Protein AF-A0A0B1S1M3-F1 (afdb_monomer_lite)

Structure (mmCIF, N/CA/C/O backbone):
data_AF-A0A0B1S1M3-F1
#
_entry.id   AF-A0A0B1S1M3-F1
#
loop_
_atom_site.group_PDB
_atom_site.id
_atom_site.type_symbol
_atom_site.label_atom_id
_atom_site.label_alt_id
_atom_site.label_comp_id
_atom_site.label_asym_id
_atom_site.label_entity_id
_atom_site.label_seq_id
_atom_site.pdbx_PDB_ins_code
_atom_site.Cartn_x
_atom_site.Cartn_y
_atom_site.Cartn_z
_atom_site.occupancy
_atom_site.B_iso_or_equiv
_atom_site.auth_seq_id
_atom_site.auth_comp_id
_atom_site.auth_asym_id
_atom_site.auth_atom_id
_atom_site.pdbx_PDB_model_num
ATOM 1 N N . MET A 1 1 ? 17.834 -3.148 -17.184 1.00 63.16 1 MET A N 1
ATOM 2 C CA . MET A 1 1 ? 16.700 -3.038 -16.253 1.00 63.16 1 MET A CA 1
ATOM 3 C C . MET A 1 1 ? 15.840 -4.257 -16.463 1.00 63.16 1 MET A C 1
ATOM 5 O O . MET A 1 1 ? 15.261 -4.399 -17.533 1.00 63.16 1 MET A O 1
ATOM 9 N N . THR A 1 2 ? 15.845 -5.159 -15.494 1.00 76.38 2 THR A N 1
ATOM 10 C CA . THR A 1 2 ? 15.037 -6.375 -15.526 1.00 76.38 2 THR A CA 1
ATOM 11 C C . THR A 1 2 ? 13.867 -6.135 -14.584 1.00 76.38 2 THR A C 1
ATOM 13 O O . THR A 1 2 ? 14.067 -5.955 -13.382 1.00 76.38 2 THR A O 1
ATOM 16 N N . ILE A 1 3 ? 12.666 -6.033 -15.149 1.00 78.19 3 ILE A N 1
ATOM 17 C CA . ILE A 1 3 ? 11.425 -5.947 -14.379 1.00 78.19 3 ILE A CA 1
ATOM 18 C C . ILE A 1 3 ? 10.822 -7.342 -14.380 1.00 78.19 3 ILE A C 1
ATOM 20 O O . ILE A 1 3 ? 10.672 -7.948 -15.444 1.00 78.19 3 ILE A O 1
ATOM 24 N N . ASP A 1 4 ? 10.499 -7.841 -13.196 1.00 83.12 4 ASP A N 1
ATOM 25 C CA . ASP A 1 4 ? 9.748 -9.080 -13.072 1.00 83.12 4 ASP A CA 1
ATOM 26 C C . ASP A 1 4 ? 8.330 -8.934 -13.670 1.00 83.12 4 ASP A C 1
ATOM 28 O O . ASP A 1 4 ? 7.755 -7.841 -13.670 1.00 83.12 4 ASP A O 1
ATOM 32 N N . LYS A 1 5 ? 7.750 -10.013 -14.206 1.00 81.44 5 LYS A N 1
ATOM 33 C CA . LYS A 1 5 ? 6.395 -9.962 -14.784 1.00 81.44 5 LYS A CA 1
ATOM 34 C C . LYS A 1 5 ? 5.336 -9.603 -13.742 1.00 81.44 5 LYS A C 1
ATOM 36 O O . LYS A 1 5 ? 4.410 -8.859 -14.073 1.00 81.44 5 LYS A O 1
ATOM 41 N N . ASP A 1 6 ? 5.480 -10.081 -12.509 1.00 81.50 6 ASP A N 1
ATOM 42 C CA . ASP A 1 6 ? 4.579 -9.724 -11.416 1.00 81.50 6 ASP A CA 1
ATOM 43 C C . ASP A 1 6 ? 4.731 -8.244 -11.069 1.00 81.50 6 ASP A C 1
ATOM 45 O O . ASP A 1 6 ? 3.739 -7.530 -10.971 1.00 81.50 6 ASP A O 1
ATOM 49 N N . ALA A 1 7 ? 5.966 -7.738 -11.018 1.00 80.69 7 ALA A N 1
ATOM 50 C CA . ALA A 1 7 ? 6.234 -6.323 -10.766 1.00 80.69 7 ALA A CA 1
ATOM 51 C C . ALA A 1 7 ? 5.625 -5.413 -11.851 1.00 80.69 7 ALA A C 1
ATOM 53 O O . ALA A 1 7 ? 5.040 -4.374 -11.542 1.00 80.69 7 ALA A O 1
ATOM 54 N N . LEU A 1 8 ? 5.703 -5.814 -13.124 1.00 82.81 8 LEU A N 1
ATOM 55 C CA . LEU A 1 8 ? 5.066 -5.083 -14.221 1.00 82.81 8 LEU A CA 1
ATOM 56 C C . LEU A 1 8 ? 3.532 -5.100 -14.106 1.00 82.81 8 LEU A C 1
ATOM 58 O O . LEU A 1 8 ? 2.888 -4.080 -14.337 1.00 82.81 8 LEU A O 1
ATOM 62 N N . THR A 1 9 ? 2.949 -6.235 -13.720 1.00 84.00 9 THR A N 1
ATOM 63 C CA . THR A 1 9 ? 1.496 -6.378 -13.538 1.00 84.00 9 THR A CA 1
ATOM 64 C C . THR A 1 9 ? 0.996 -5.534 -12.363 1.00 84.00 9 THR A C 1
ATOM 66 O O . THR A 1 9 ? 0.002 -4.816 -12.498 1.00 84.00 9 THR A O 1
ATOM 69 N N . THR A 1 10 ? 1.724 -5.533 -11.241 1.00 82.00 10 THR A N 1
ATOM 70 C CA . THR A 1 10 ? 1.459 -4.655 -10.093 1.00 82.00 10 THR A CA 1
ATOM 71 C C . THR A 1 10 ? 1.511 -3.186 -10.506 1.00 82.00 10 THR A C 1
ATOM 73 O O . THR A 1 10 ? 0.613 -2.426 -10.155 1.00 82.00 10 THR A O 1
ATOM 76 N N . LEU A 1 11 ? 2.510 -2.786 -11.304 1.00 82.19 11 LEU A N 1
ATOM 77 C CA . LEU A 1 11 ? 2.623 -1.415 -11.805 1.00 82.19 11 LEU A CA 1
ATOM 78 C C . LEU A 1 11 ? 1.407 -1.005 -12.645 1.00 82.19 11 LEU A C 1
ATOM 80 O O . LEU A 1 11 ? 0.871 0.080 -12.445 1.00 82.19 11 LEU A O 1
ATOM 84 N N . ILE A 1 12 ? 0.978 -1.860 -13.577 1.00 83.25 12 ILE A N 1
ATOM 85 C CA . ILE A 1 12 ? -0.173 -1.582 -14.447 1.00 83.25 12 ILE A CA 1
ATOM 86 C C . ILE A 1 12 ? -1.445 -1.416 -13.611 1.00 83.25 12 ILE A C 1
ATOM 88 O O . ILE A 1 12 ? -2.191 -0.462 -13.824 1.00 83.25 12 ILE A O 1
ATOM 92 N N . THR A 1 13 ? -1.649 -2.306 -12.637 1.00 82.12 13 THR A N 1
ATOM 93 C CA . THR A 1 13 ? -2.812 -2.281 -11.736 1.00 82.12 13 THR A CA 1
ATOM 94 C C . THR A 1 13 ? -2.830 -0.994 -10.911 1.00 82.12 13 THR A C 1
ATOM 96 O O . THR A 1 13 ? -3.819 -0.274 -10.916 1.00 82.12 13 THR A O 1
ATOM 99 N N . LEU A 1 14 ? -1.692 -0.628 -10.315 1.00 78.56 14 LEU A N 1
ATOM 100 C CA . LEU A 1 14 ? -1.504 0.609 -9.544 1.00 78.56 14 LEU A CA 1
ATOM 101 C C . LEU A 1 14 ? -1.756 1.901 -10.325 1.00 78.56 14 LEU A C 1
ATOM 103 O O . LEU A 1 14 ? -2.010 2.950 -9.731 1.00 78.56 14 LEU A O 1
ATOM 107 N N . CYS A 1 15 ? -1.583 1.862 -11.643 1.00 83.25 15 CYS A N 1
ATOM 108 C CA . CYS A 1 15 ? -1.770 3.037 -12.478 1.00 83.25 15 CYS A CA 1
ATOM 109 C C . CYS A 1 15 ? -3.213 3.205 -12.946 1.00 83.25 15 CYS A C 1
ATOM 111 O O . CYS A 1 15 ? -3.522 4.282 -13.441 1.00 83.25 15 CYS A O 1
ATOM 113 N N . GLU A 1 16 ? -4.067 2.183 -12.818 1.00 80.81 16 GLU A N 1
ATOM 114 C CA . GLU A 1 16 ? -5.495 2.229 -13.181 1.00 80.81 16 GLU A CA 1
ATOM 115 C C . GLU A 1 16 ? -5.757 2.775 -14.603 1.00 80.81 16 GLU A C 1
ATOM 117 O O . GLU A 1 16 ? -6.760 3.428 -14.880 1.00 80.81 16 GLU A O 1
ATOM 122 N N . GLY A 1 17 ? -4.825 2.545 -15.535 1.00 79.94 17 GLY A N 1
ATOM 123 C CA . GLY A 1 17 ? -4.906 3.070 -16.904 1.00 79.94 17 GLY A CA 1
ATOM 124 C C . GLY A 1 17 ? -4.444 4.525 -17.084 1.00 79.94 17 GLY A C 1
ATOM 125 O O . GLY A 1 17 ? -4.419 5.013 -18.216 1.00 79.94 17 GLY A O 1
ATOM 126 N N . ASP A 1 18 ? -4.007 5.213 -16.025 1.00 84.38 18 ASP A N 1
ATOM 127 C CA . ASP A 1 18 ? -3.342 6.512 -16.126 1.00 84.38 18 ASP A CA 1
ATOM 128 C C . ASP A 1 18 ? -1.917 6.340 -16.683 1.00 84.38 18 ASP A C 1
ATOM 130 O O . ASP A 1 18 ? -0.963 5.907 -16.018 1.00 84.38 18 ASP A O 1
ATOM 134 N N . LEU A 1 19 ? -1.770 6.710 -17.955 1.00 85.94 19 LEU A N 1
ATOM 135 C CA . LEU A 1 19 ? -0.511 6.608 -18.683 1.00 85.94 19 LEU A CA 1
ATOM 136 C C . LEU A 1 19 ? 0.556 7.587 -18.161 1.00 85.94 19 LEU A C 1
ATOM 138 O O . LEU A 1 19 ? 1.748 7.285 -18.218 1.00 85.94 19 LEU A O 1
ATOM 142 N N . ARG A 1 20 ? 0.155 8.748 -17.626 1.00 87.56 20 ARG A N 1
ATOM 143 C CA . ARG A 1 20 ? 1.086 9.724 -17.041 1.00 87.56 20 ARG A CA 1
ATOM 144 C C . ARG A 1 20 ? 1.694 9.149 -15.766 1.00 87.56 20 ARG A C 1
ATOM 146 O O . ARG A 1 20 ? 2.915 9.151 -15.629 1.00 87.56 20 ARG A O 1
ATOM 153 N N . ARG A 1 21 ? 0.856 8.604 -14.882 1.00 83.19 21 ARG A N 1
ATOM 154 C CA . ARG A 1 21 ? 1.264 7.940 -13.638 1.00 83.19 21 ARG A CA 1
ATOM 155 C C . ARG A 1 21 ? 2.174 6.741 -13.920 1.00 83.19 21 ARG A C 1
ATOM 157 O O . ARG A 1 21 ? 3.231 6.624 -13.302 1.00 83.19 21 ARG A O 1
ATOM 164 N N . SER A 1 22 ? 1.829 5.944 -14.934 1.00 87.00 22 SER A N 1
ATOM 165 C CA . SER A 1 22 ? 2.637 4.810 -15.409 1.00 87.00 22 SER A CA 1
ATOM 166 C C . SER A 1 22 ? 4.051 5.222 -15.819 1.00 87.00 22 SER A C 1
ATOM 168 O O . SER A 1 22 ? 5.028 4.607 -15.390 1.00 87.00 22 SER A O 1
ATOM 170 N N . ILE A 1 23 ? 4.181 6.284 -16.622 1.00 86.88 23 ILE A N 1
ATOM 171 C CA . ILE A 1 23 ? 5.487 6.794 -17.063 1.00 86.88 23 ILE A CA 1
ATOM 172 C C . ILE A 1 23 ? 6.284 7.334 -15.876 1.00 86.88 23 ILE A C 1
ATOM 174 O O . IL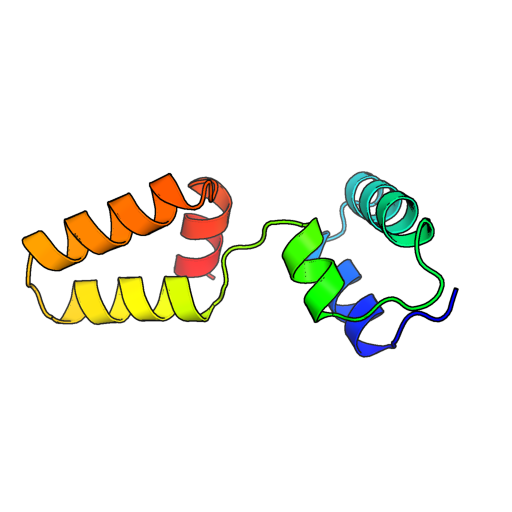E A 1 23 ? 7.470 7.029 -15.764 1.00 86.88 23 ILE A O 1
ATOM 178 N N . THR A 1 24 ? 5.649 8.101 -14.985 1.00 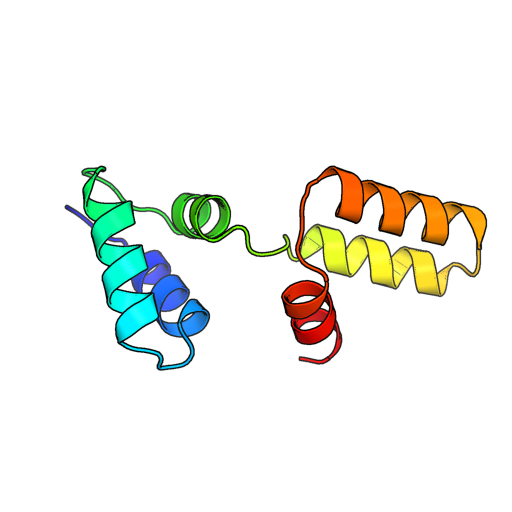85.50 24 THR A N 1
ATOM 179 C CA . THR A 1 24 ? 6.317 8.644 -13.796 1.00 85.50 24 THR A CA 1
ATOM 180 C C . THR A 1 24 ? 6.897 7.527 -12.937 1.00 85.50 24 THR A C 1
ATOM 182 O O . THR A 1 24 ? 8.086 7.563 -12.626 1.00 85.50 24 THR A O 1
ATOM 185 N N . TYR A 1 25 ? 6.110 6.499 -12.617 1.00 84.00 25 TYR A N 1
ATOM 186 C CA . TYR A 1 25 ? 6.610 5.373 -11.835 1.00 84.00 25 TYR A CA 1
ATOM 187 C C . TYR A 1 25 ? 7.703 4.600 -12.572 1.00 84.00 25 TYR A C 1
ATOM 189 O O . TYR A 1 25 ? 8.737 4.311 -11.977 1.00 84.00 25 TYR A O 1
ATOM 197 N N . LEU A 1 26 ? 7.554 4.335 -13.873 1.00 84.88 26 LEU A N 1
ATOM 198 C CA . LEU A 1 26 ? 8.590 3.653 -14.650 1.00 84.88 26 LEU A CA 1
ATOM 199 C C . LEU A 1 26 ? 9.921 4.425 -14.642 1.00 84.88 26 LEU A C 1
ATOM 201 O O . LEU A 1 26 ? 10.981 3.827 -14.460 1.00 84.88 26 LEU A O 1
ATOM 205 N N . GLN A 1 27 ? 9.871 5.752 -14.786 1.00 86.56 27 GLN A N 1
ATOM 206 C CA . GLN A 1 27 ? 11.047 6.622 -14.709 1.00 86.56 27 GLN A CA 1
ATOM 207 C C . GLN A 1 27 ? 11.668 6.628 -13.307 1.00 86.56 27 GLN A C 1
ATOM 209 O O . GLN A 1 27 ? 12.890 6.572 -13.183 1.00 86.56 27 GLN A O 1
ATOM 214 N N . SER A 1 28 ? 10.852 6.639 -12.250 1.00 81.88 28 SER A N 1
ATOM 215 C CA . SER A 1 28 ? 11.334 6.529 -10.867 1.00 81.88 28 SER A CA 1
ATOM 216 C C . SER A 1 28 ? 12.012 5.182 -10.587 1.00 81.88 28 SER A C 1
ATOM 218 O O . SER A 1 28 ? 13.005 5.125 -9.862 1.00 81.88 28 SER A O 1
ATOM 220 N N . LEU A 1 29 ? 11.519 4.100 -11.193 1.00 80.88 29 LEU A N 1
ATOM 221 C CA . LEU A 1 29 ? 12.062 2.746 -11.048 1.00 80.88 29 LEU A CA 1
ATOM 222 C C . LEU A 1 29 ? 13.333 2.520 -11.885 1.00 80.88 29 LEU A C 1
ATOM 224 O O . LEU A 1 29 ? 14.176 1.707 -11.503 1.00 80.88 29 LEU A O 1
ATOM 228 N N . ALA A 1 30 ? 13.519 3.274 -12.975 1.00 80.62 30 ALA A N 1
ATOM 229 C CA . ALA A 1 30 ? 14.683 3.179 -13.863 1.00 80.62 30 ALA A CA 1
ATOM 230 C C . ALA A 1 30 ? 16.027 3.509 -13.188 1.00 80.62 30 ALA A C 1
ATOM 232 O O . ALA A 1 30 ? 17.086 3.182 -13.723 1.00 80.62 30 ALA A O 1
ATOM 233 N N . CYS A 1 31 ? 15.999 4.101 -11.991 1.00 77.25 31 CYS A N 1
ATOM 234 C CA . CYS A 1 31 ? 17.181 4.325 -11.161 1.00 77.25 31 CYS A CA 1
ATOM 235 C C . CYS A 1 31 ? 17.809 3.010 -10.639 1.00 77.25 31 CYS A C 1
ATOM 237 O O . CYS A 1 31 ? 18.944 3.011 -10.160 1.00 77.25 31 CYS A O 1
ATOM 239 N N . ARG A 1 32 ? 17.104 1.867 -10.735 1.00 74.19 32 ARG A N 1
ATOM 240 C CA . ARG A 1 32 ? 17.606 0.550 -10.314 1.00 74.19 32 ARG A CA 1
ATOM 241 C C . ARG A 1 32 ? 17.677 -0.473 -11.456 1.00 74.19 32 ARG A C 1
ATOM 243 O O . ARG A 1 32 ? 16.804 -0.520 -12.320 1.00 74.19 32 ARG A O 1
ATOM 250 N N . PRO A 1 33 ? 18.685 -1.368 -11.436 1.00 73.19 33 PRO A N 1
ATOM 251 C CA . PRO A 1 33 ? 18.822 -2.421 -12.440 1.00 73.19 33 PRO A CA 1
ATOM 252 C C . PRO A 1 33 ? 17.803 -3.562 -12.277 1.00 73.19 33 PRO A C 1
ATOM 254 O O . PRO A 1 33 ? 17.419 -4.144 -13.292 1.00 73.19 33 PRO A O 1
ATOM 257 N N . ASN A 1 34 ? 17.344 -3.838 -11.047 1.00 77.06 34 ASN A N 1
ATOM 258 C CA . ASN A 1 34 ? 16.386 -4.897 -10.710 1.00 77.06 34 ASN A CA 1
ATOM 259 C C . ASN A 1 34 ? 15.176 -4.302 -9.982 1.00 77.06 34 ASN A C 1
ATOM 261 O O . ASN A 1 34 ? 15.341 -3.673 -8.933 1.00 77.06 34 ASN A O 1
ATOM 265 N N . VAL A 1 35 ? 13.980 -4.513 -10.533 1.00 79.12 35 VAL A N 1
ATOM 266 C CA . VAL A 1 35 ? 12.719 -3.992 -9.990 1.00 79.12 35 VAL A CA 1
ATOM 267 C C . VAL A 1 35 ? 11.849 -5.158 -9.524 1.00 79.12 35 VAL A C 1
ATOM 269 O O . VAL A 1 35 ? 11.493 -6.022 -10.322 1.00 79.12 35 VAL A O 1
ATOM 272 N N . THR A 1 36 ? 11.511 -5.167 -8.234 1.00 80.44 36 THR A N 1
ATOM 273 C CA . THR A 1 36 ? 10.627 -6.147 -7.582 1.00 80.44 36 THR A CA 1
ATOM 274 C C . THR A 1 36 ? 9.314 -5.491 -7.154 1.00 80.44 36 THR A C 1
ATOM 276 O O . THR A 1 36 ? 9.281 -4.281 -6.926 1.00 80.44 36 THR A O 1
ATOM 279 N N . SER A 1 37 ? 8.240 -6.272 -6.994 1.00 77.25 37 SER A N 1
ATOM 280 C CA . SER A 1 37 ? 6.927 -5.745 -6.585 1.00 77.25 37 SER A CA 1
ATOM 281 C C . SER A 1 37 ? 6.974 -5.035 -5.228 1.00 77.25 37 SER A C 1
ATOM 283 O O . SER A 1 37 ? 6.446 -3.938 -5.108 1.00 77.25 37 SER A O 1
ATOM 285 N N . ASP A 1 38 ? 7.698 -5.581 -4.240 1.00 75.19 38 ASP A N 1
ATOM 286 C CA . ASP A 1 38 ? 7.914 -4.939 -2.925 1.00 75.19 38 ASP A CA 1
ATOM 287 C C . ASP A 1 38 ? 8.501 -3.524 -3.052 1.00 75.19 38 ASP A C 1
ATOM 289 O O . ASP A 1 38 ? 8.090 -2.593 -2.357 1.00 75.19 38 ASP A O 1
ATOM 293 N N . PHE A 1 39 ? 9.434 -3.337 -3.990 1.00 77.50 39 PHE A N 1
ATOM 294 C CA . PHE A 1 39 ? 10.017 -2.025 -4.236 1.00 77.50 39 PHE A CA 1
ATOM 295 C C . PHE A 1 39 ? 9.002 -1.064 -4.861 1.00 77.50 39 PHE A C 1
ATOM 297 O O . PHE A 1 39 ? 8.994 0.111 -4.508 1.00 77.50 39 PHE A O 1
ATOM 304 N N . ILE A 1 40 ? 8.129 -1.557 -5.743 1.00 78.12 40 ILE A N 1
ATOM 305 C CA . ILE A 1 40 ? 7.047 -0.758 -6.326 1.00 78.12 40 ILE A CA 1
ATOM 306 C C . ILE A 1 40 ? 6.089 -0.294 -5.225 1.00 78.12 40 ILE A C 1
ATOM 308 O O . ILE A 1 40 ? 5.861 0.906 -5.131 1.00 78.12 40 ILE A O 1
ATOM 312 N N . PHE A 1 41 ? 5.620 -1.187 -4.346 1.00 76.31 41 PHE A N 1
ATOM 313 C CA . PHE A 1 41 ? 4.736 -0.827 -3.225 1.00 76.31 41 PHE A CA 1
ATOM 314 C C . PHE A 1 41 ? 5.352 0.235 -2.303 1.00 76.31 41 PHE A C 1
ATOM 316 O O . PHE A 1 41 ? 4.708 1.231 -1.971 1.00 76.31 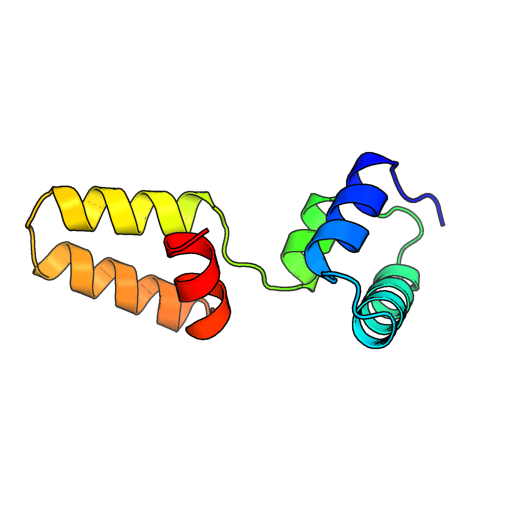41 PHE A O 1
ATOM 323 N N . LYS A 1 42 ? 6.635 0.079 -1.948 1.00 74.69 42 LYS A N 1
ATOM 324 C CA . LYS A 1 42 ? 7.361 1.067 -1.131 1.00 74.69 42 LYS A CA 1
ATOM 325 C C . LYS A 1 42 ? 7.502 2.420 -1.821 1.00 74.69 42 LYS A C 1
ATOM 327 O O . LYS A 1 42 ? 7.424 3.451 -1.162 1.00 74.69 42 LYS A O 1
ATOM 332 N N . MET A 1 43 ? 7.733 2.424 -3.133 1.00 75.12 43 MET A N 1
ATOM 333 C CA . MET A 1 43 ? 7.940 3.646 -3.910 1.00 75.12 43 MET A CA 1
ATOM 334 C C . MET A 1 43 ? 6.627 4.395 -4.168 1.00 75.12 43 MET A C 1
ATOM 336 O O . MET A 1 43 ? 6.620 5.623 -4.196 1.00 75.12 43 MET A O 1
ATOM 340 N N . THR A 1 44 ? 5.520 3.675 -4.373 1.00 72.50 44 THR A N 1
ATOM 341 C CA . THR A 1 44 ? 4.204 4.280 -4.624 1.00 72.50 44 THR A CA 1
ATOM 342 C C . THR A 1 44 ? 3.510 4.747 -3.350 1.00 72.50 44 THR A C 1
ATOM 344 O O . THR A 1 44 ? 2.574 5.541 -3.444 1.00 72.50 44 THR A O 1
ATOM 347 N N . GLY A 1 45 ? 3.978 4.303 -2.177 1.00 67.88 45 GLY A N 1
ATOM 348 C CA . GLY A 1 45 ? 3.390 4.663 -0.889 1.00 67.88 45 GLY A CA 1
ATOM 349 C C . GLY A 1 45 ? 1.981 4.102 -0.715 1.00 67.88 45 GLY A C 1
ATOM 350 O O . GLY A 1 45 ? 1.174 4.691 0.005 1.00 67.88 45 GLY A O 1
ATOM 351 N N . GLN A 1 46 ? 1.666 3.002 -1.409 1.00 71.12 46 GLN A N 1
ATOM 352 C CA . GLN A 1 46 ? 0.387 2.327 -1.240 1.00 71.12 46 GLN A CA 1
ATOM 353 C C . GLN A 1 46 ? 0.277 1.813 0.197 1.00 71.12 46 GLN A C 1
ATOM 355 O O . GLN A 1 46 ? 1.271 1.399 0.802 1.00 71.12 46 GLN A O 1
ATOM 360 N N . VAL A 1 47 ? -0.928 1.892 0.757 1.00 70.56 47 VAL A N 1
ATOM 361 C CA . VAL A 1 47 ? -1.184 1.384 2.101 1.00 70.56 47 VAL A CA 1
ATOM 362 C C . VAL A 1 47 ? -1.051 -0.134 2.061 1.00 70.56 47 VAL A C 1
ATOM 364 O O . VAL A 1 47 ? -1.618 -0.796 1.190 1.00 70.56 47 VAL A O 1
ATOM 367 N N . ASP A 1 48 ? -0.258 -0.677 2.980 1.00 73.94 48 ASP A N 1
ATOM 368 C CA . ASP A 1 48 ? -0.081 -2.121 3.082 1.00 73.94 48 ASP A CA 1
ATOM 369 C C . ASP A 1 48 ? -1.431 -2.770 3.420 1.00 73.94 48 ASP A C 1
ATOM 371 O O . ASP A 1 48 ? -2.171 -2.293 4.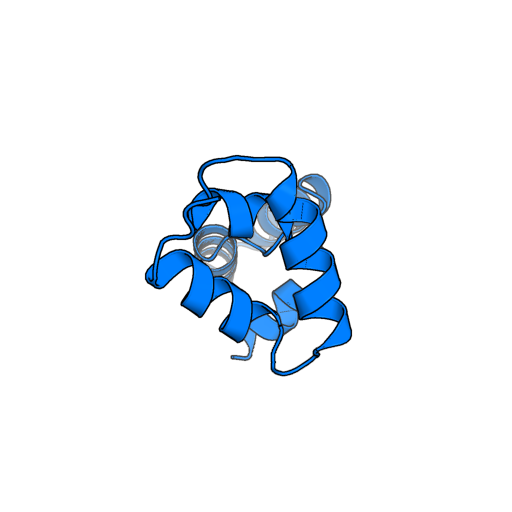288 1.00 73.94 48 ASP A O 1
ATOM 375 N N . GLU A 1 49 ? -1.773 -3.850 2.726 1.00 72.94 49 GLU A N 1
ATOM 376 C CA . GLU A 1 49 ? -3.057 -4.534 2.886 1.00 72.94 49 GLU A CA 1
ATOM 377 C C . GLU A 1 49 ? -3.239 -5.052 4.320 1.00 72.94 49 GLU A C 1
ATOM 379 O O . GLU A 1 49 ? -4.349 -5.058 4.857 1.00 72.94 49 GLU A O 1
ATOM 384 N N . GLU A 1 50 ? -2.136 -5.402 4.987 1.00 75.94 50 GLU A N 1
ATOM 385 C CA . GLU A 1 50 ? -2.140 -5.795 6.396 1.00 75.94 50 GLU A CA 1
ATOM 386 C C . GLU A 1 50 ? -2.586 -4.656 7.321 1.00 75.94 50 GLU A C 1
ATOM 388 O O . GLU A 1 50 ? -3.299 -4.897 8.296 1.00 75.94 50 GLU A O 1
ATOM 393 N N . VAL A 1 51 ? -2.242 -3.405 7.003 1.00 77.38 51 VAL A N 1
ATOM 394 C CA . VAL A 1 51 ? -2.660 -2.232 7.789 1.00 77.38 51 VAL A CA 1
ATOM 395 C C . VAL A 1 51 ? -4.170 -2.023 7.667 1.00 77.38 51 VAL A C 1
ATOM 397 O O . VAL A 1 51 ? -4.845 -1.765 8.666 1.00 77.38 51 VAL A O 1
ATOM 400 N N . VAL A 1 52 ? -4.722 -2.203 6.465 1.00 81.06 52 VAL A N 1
ATOM 401 C CA . VAL A 1 52 ? -6.172 -2.118 6.228 1.00 81.06 52 VAL A CA 1
ATOM 402 C C . VAL A 1 52 ? -6.909 -3.252 6.946 1.00 81.06 52 VAL A C 1
ATOM 404 O O . VAL A 1 52 ? -7.899 -3.007 7.640 1.00 81.06 52 VAL A O 1
ATOM 407 N N . LYS A 1 53 ? -6.395 -4.487 6.879 1.00 82.06 53 LYS A N 1
ATOM 408 C CA . LYS A 1 53 ? -6.958 -5.640 7.604 1.00 82.06 53 LYS A CA 1
ATOM 409 C C . LYS A 1 53 ? -6.917 -5.460 9.117 1.00 82.06 53 LYS A C 1
ATOM 411 O O . LYS A 1 53 ? -7.895 -5.787 9.795 1.00 82.06 53 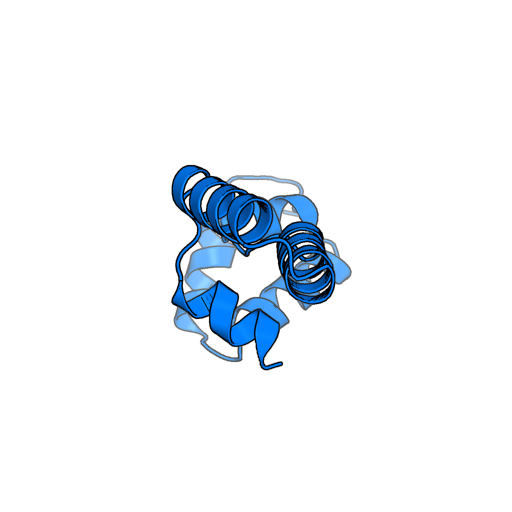LYS A O 1
ATOM 416 N N . GLN A 1 54 ? -5.825 -4.927 9.662 1.00 82.31 54 GLN A N 1
ATOM 417 C CA . GLN A 1 54 ? -5.730 -4.613 11.087 1.00 82.31 54 GLN A CA 1
ATOM 418 C C . GLN A 1 54 ? -6.748 -3.551 11.500 1.00 82.31 54 GLN A C 1
ATOM 420 O O . GLN A 1 54 ? -7.409 -3.719 12.529 1.00 82.31 54 GLN A O 1
ATOM 425 N N . LEU A 1 55 ? -6.933 -2.502 10.692 1.00 82.75 55 LEU A N 1
ATOM 426 C CA . LEU A 1 55 ? -7.940 -1.476 10.950 1.00 82.75 55 LEU A CA 1
ATOM 427 C C . LEU A 1 55 ? -9.352 -2.081 10.964 1.00 82.75 55 LEU A C 1
ATOM 429 O O . LEU A 1 55 ? -10.091 -1.883 11.926 1.00 82.75 55 LEU A O 1
ATOM 433 N N . LEU A 1 56 ? -9.704 -2.888 9.958 1.00 83.12 56 LEU A N 1
ATOM 434 C CA . LEU A 1 56 ? -11.006 -3.562 9.869 1.00 83.12 56 LEU A CA 1
ATOM 435 C C . LEU A 1 56 ? -11.249 -4.525 11.040 1.00 83.12 56 LEU A C 1
ATOM 437 O O . LEU A 1 56 ? -12.325 -4.522 11.640 1.00 83.12 56 LEU A O 1
ATOM 441 N N . THR A 1 57 ? -10.240 -5.310 11.417 1.00 84.12 57 THR A N 1
ATOM 442 C CA . THR A 1 57 ? -10.321 -6.243 12.552 1.00 84.12 57 THR A CA 1
ATOM 443 C C . THR A 1 57 ? -10.518 -5.495 13.872 1.00 84.12 57 THR A C 1
ATOM 445 O O . THR A 1 57 ? -11.323 -5.899 14.713 1.00 84.12 57 THR A O 1
ATOM 448 N N . THR A 1 58 ? -9.832 -4.363 14.039 1.00 83.25 58 THR A N 1
ATOM 449 C CA . THR A 1 58 ? -9.962 -3.509 15.226 1.00 83.25 58 THR A CA 1
ATOM 450 C C . THR A 1 58 ? -11.340 -2.846 15.282 1.00 83.25 58 THR A C 1
ATOM 452 O O . THR A 1 58 ? -11.976 -2.839 16.336 1.00 83.25 58 THR A O 1
ATOM 455 N N . CYS A 1 59 ? -11.870 -2.399 14.139 1.00 83.00 59 CYS A N 1
ATOM 456 C CA . CYS A 1 59 ? -13.244 -1.908 14.019 1.00 83.00 59 CYS A CA 1
ATOM 457 C C . CYS A 1 59 ? -14.285 -2.971 14.414 1.00 83.00 59 CYS A C 1
ATOM 459 O O . CYS A 1 59 ? -15.286 -2.642 15.054 1.00 83.00 59 CYS A O 1
ATOM 461 N N . HIS A 1 60 ? -14.039 -4.250 14.107 1.00 82.25 60 HIS A N 1
ATOM 462 C CA . HIS A 1 60 ? -14.906 -5.362 14.516 1.00 82.25 60 HIS A CA 1
ATOM 463 C C . HIS A 1 60 ? -14.885 -5.650 16.027 1.00 82.25 60 HIS A C 1
ATOM 465 O O . HIS A 1 60 ? -15.896 -6.098 16.568 1.00 82.25 60 HIS A O 1
ATOM 471 N N . SER A 1 61 ? -13.774 -5.376 16.721 1.00 76.50 61 SER A N 1
ATOM 472 C CA . SER A 1 61 ? -13.625 -5.609 18.170 1.00 76.50 61 SER A CA 1
ATOM 473 C C . SER A 1 61 ? -14.434 -4.626 19.032 1.00 76.50 61 SER A C 1
ATOM 475 O O . SER A 1 61 ? -14.661 -4.896 20.212 1.00 76.50 61 SER A O 1
ATOM 477 N N . ARG A 1 62 ? -14.946 -3.531 18.440 1.00 72.88 62 ARG A N 1
ATOM 478 C CA . ARG A 1 62 ? -15.798 -2.513 19.091 1.00 72.88 62 ARG A CA 1
ATOM 479 C C . ARG A 1 62 ? -15.108 -1.743 20.233 1.00 72.88 62 ARG A C 1
ATOM 481 O O . ARG A 1 62 ? -15.778 -1.037 20.984 1.00 72.88 62 ARG A O 1
ATOM 488 N N . GLU A 1 63 ? -13.784 -1.852 20.342 1.00 81.38 63 GLU A N 1
ATOM 489 C CA . GLU A 1 63 ? -12.945 -1.108 21.286 1.00 81.38 63 GLU A CA 1
ATOM 490 C C . GLU A 1 63 ? -12.518 0.235 20.677 1.00 81.38 63 GLU A C 1
ATOM 492 O O . GLU A 1 63 ? -11.592 0.301 19.870 1.00 81.38 63 GLU A O 1
ATOM 497 N N . SER A 1 64 ? -13.199 1.316 21.064 1.00 79.50 64 SER A N 1
ATOM 498 C CA . SER A 1 64 ? -13.005 2.654 20.488 1.00 79.50 64 SER A CA 1
ATOM 499 C C . SER A 1 64 ? -11.568 3.173 20.596 1.00 79.50 64 SER A C 1
ATOM 501 O O . SER A 1 64 ? -11.062 3.730 19.626 1.00 79.50 64 SER A O 1
ATOM 503 N N . ASP A 1 65 ? -10.896 2.955 21.730 1.00 84.56 65 ASP A N 1
ATOM 504 C CA . ASP A 1 65 ? -9.518 3.427 21.938 1.00 84.56 65 ASP A CA 1
ATOM 505 C C . ASP A 1 65 ? -8.539 2.775 20.955 1.00 84.56 65 ASP A C 1
ATOM 507 O O . ASP A 1 65 ? -7.732 3.459 20.329 1.00 84.56 65 ASP A O 1
ATOM 511 N N . ARG A 1 66 ? -8.678 1.465 20.711 1.00 82.94 66 ARG A N 1
ATOM 512 C CA . ARG A 1 66 ? -7.820 0.755 19.751 1.00 82.94 66 ARG A CA 1
ATOM 513 C C . ARG A 1 66 ? -8.033 1.226 18.316 1.00 82.94 66 ARG A C 1
ATOM 515 O O . ARG A 1 66 ? -7.084 1.248 17.536 1.00 82.94 66 ARG A O 1
ATOM 522 N N . ILE A 1 67 ? -9.264 1.594 17.957 1.00 82.94 67 ILE A N 1
ATOM 523 C CA . ILE A 1 67 ? -9.567 2.139 16.627 1.00 82.94 67 ILE A CA 1
ATOM 524 C C . ILE A 1 67 ? -8.873 3.493 16.456 1.00 82.94 67 ILE A C 1
ATOM 526 O O . ILE A 1 67 ? -8.248 3.729 15.423 1.00 82.94 67 ILE A O 1
ATOM 530 N N . VAL A 1 68 ? -8.944 4.363 17.468 1.00 83.94 68 VAL A N 1
ATOM 531 C CA . VAL A 1 68 ? -8.270 5.669 17.447 1.00 83.94 68 VAL A CA 1
ATOM 532 C C . VAL A 1 68 ? -6.755 5.491 17.331 1.00 83.94 68 VAL A C 1
ATOM 534 O O . VAL A 1 68 ? -6.146 6.107 16.457 1.00 83.94 68 VAL A O 1
ATOM 537 N N . ASP A 1 69 ? -6.160 4.582 18.106 1.00 85.94 69 ASP A N 1
ATOM 538 C CA . ASP A 1 69 ? -4.725 4.280 18.035 1.00 85.94 69 ASP A CA 1
ATOM 539 C C . ASP A 1 69 ? -4.294 3.757 16.654 1.00 85.94 69 ASP A C 1
ATOM 541 O O . ASP A 1 69 ? -3.244 4.149 16.132 1.00 85.94 69 ASP A O 1
ATOM 545 N N . ALA A 1 70 ? -5.105 2.892 16.035 1.00 83.25 70 ALA A N 1
ATOM 546 C CA . ALA A 1 70 ? -4.846 2.362 14.698 1.00 83.25 70 ALA A CA 1
ATOM 547 C C . ALA A 1 70 ? -4.896 3.466 13.629 1.00 83.25 70 ALA A C 1
ATOM 549 O O . ALA A 1 70 ? -3.996 3.556 12.789 1.00 83.25 70 ALA A O 1
ATOM 550 N N . VAL A 1 71 ? -5.898 4.348 13.690 1.00 83.31 71 VAL A N 1
ATOM 551 C CA . VAL A 1 71 ? -6.027 5.499 12.780 1.00 83.31 71 VAL A CA 1
ATOM 552 C C . VAL A 1 71 ? -4.878 6.488 12.975 1.00 83.31 71 VAL A C 1
ATOM 554 O O . VAL A 1 71 ? -4.299 6.965 11.998 1.00 83.31 71 VAL A O 1
ATOM 557 N N . GLU A 1 72 ? -4.485 6.774 14.215 1.00 84.62 72 GLU A N 1
ATOM 558 C CA . GLU A 1 72 ? -3.323 7.623 14.470 1.00 84.62 72 GLU A CA 1
ATOM 559 C C . GLU A 1 72 ? -2.023 6.997 13.957 1.00 84.62 72 GLU A C 1
ATOM 561 O O . GLU A 1 72 ? -1.170 7.710 13.430 1.00 84.62 72 GLU A O 1
ATOM 566 N N . SER A 1 73 ? -1.855 5.678 14.085 1.00 83.38 73 SER A N 1
ATOM 567 C CA . SER A 1 73 ? -0.690 4.960 13.556 1.00 83.38 73 SER A CA 1
ATOM 568 C C . SER A 1 73 ? -0.57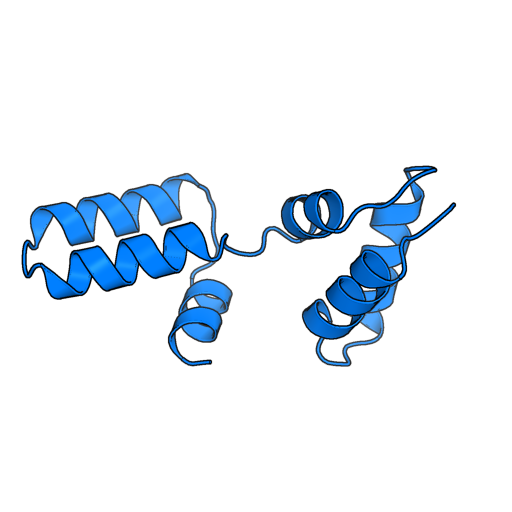0 5.114 12.038 1.00 83.38 73 SER A C 1
ATOM 570 O O . SER A 1 73 ? 0.501 5.432 11.521 1.00 83.38 73 SER A O 1
ATOM 572 N N . ILE A 1 74 ? -1.694 4.990 11.332 1.00 82.56 74 ILE A N 1
ATOM 573 C CA . ILE A 1 74 ? -1.799 5.208 9.888 1.00 82.56 74 ILE A CA 1
ATOM 574 C C . ILE A 1 74 ? -1.423 6.648 9.511 1.00 82.56 74 ILE A C 1
ATOM 576 O O . ILE A 1 74 ? -0.618 6.863 8.602 1.00 82.56 74 ILE A O 1
ATOM 580 N N . CYS A 1 75 ? -1.962 7.637 10.230 1.00 81.44 75 CYS A N 1
ATOM 581 C CA . CYS A 1 75 ? -1.621 9.044 10.022 1.00 81.44 75 CYS A CA 1
ATOM 582 C C . CYS A 1 75 ? -0.130 9.314 10.285 1.00 81.44 75 CYS A C 1
ATOM 584 O O . CYS A 1 75 ? 0.511 10.026 9.513 1.00 81.44 75 CYS A O 1
ATOM 586 N N . ARG A 1 76 ? 0.447 8.719 11.340 1.00 81.00 76 ARG A N 1
ATOM 587 C CA . ARG A 1 76 ? 1.880 8.824 11.671 1.00 81.00 76 ARG A CA 1
ATOM 588 C C . ARG A 1 76 ? 2.778 8.193 10.609 1.00 81.00 76 ARG A C 1
ATOM 590 O O . ARG A 1 76 ? 3.871 8.699 10.375 1.00 81.00 76 ARG A O 1
ATOM 597 N N . ALA A 1 77 ? 2.323 7.125 9.959 1.00 77.25 77 ALA A N 1
ATOM 598 C CA . ALA A 1 77 ? 3.028 6.496 8.847 1.00 77.25 77 ALA A CA 1
ATOM 599 C C . ALA A 1 77 ? 2.968 7.320 7.543 1.00 77.25 77 ALA A C 1
ATOM 601 O O . ALA A 1 77 ? 3.674 7.003 6.588 1.00 77.25 77 ALA A O 1
ATOM 602 N N . GLY A 1 78 ? 2.179 8.402 7.504 1.00 75.38 78 GLY A N 1
ATOM 603 C CA . GLY A 1 78 ? 2.102 9.315 6.362 1.00 75.38 78 GLY A CA 1
ATOM 604 C C . GLY A 1 78 ? 1.213 8.816 5.223 1.00 75.38 78 GLY A C 1
ATOM 605 O O . GLY A 1 78 ? 1.294 9.346 4.114 1.00 75.38 78 GLY A O 1
ATOM 606 N N . TYR A 1 79 ? 0.364 7.816 5.473 1.00 76.81 79 TYR A N 1
ATOM 607 C CA . TYR A 1 79 ? -0.569 7.319 4.468 1.00 76.81 79 TYR A CA 1
ATOM 608 C C . TYR A 1 79 ? -1.656 8.354 4.166 1.00 76.81 79 TYR A C 1
ATOM 610 O O . TYR A 1 79 ? -2.242 8.964 5.062 1.00 76.81 79 TYR A O 1
ATOM 618 N N . ALA A 1 80 ? -1.945 8.550 2.880 1.00 71.31 80 ALA A N 1
ATOM 619 C CA . ALA A 1 80 ? -3.017 9.437 2.454 1.00 71.31 80 ALA A CA 1
ATOM 620 C C . ALA A 1 80 ? -4.391 8.795 2.715 1.00 71.31 80 ALA A C 1
ATOM 622 O O . ALA A 1 80 ? -4.596 7.610 2.467 1.00 71.31 80 ALA A O 1
ATOM 623 N N . SER A 1 81 ? -5.360 9.599 3.158 1.00 70.81 81 SER A N 1
ATOM 624 C CA . SER A 1 81 ? -6.705 9.117 3.506 1.00 70.81 81 SER A CA 1
ATOM 625 C C . SER A 1 81 ? -7.494 8.574 2.313 1.00 70.81 81 SER A C 1
ATOM 627 O O . SER A 1 81 ? -8.256 7.630 2.475 1.00 70.81 81 SER A O 1
ATOM 629 N N . ARG A 1 82 ? -7.306 9.139 1.113 1.00 72.31 82 ARG A N 1
ATOM 630 C CA . ARG A 1 82 ? -7.998 8.699 -0.111 1.00 72.31 82 ARG A CA 1
ATOM 631 C C . ARG A 1 82 ? -7.698 7.244 -0.499 1.00 72.31 82 ARG A C 1
ATOM 633 O O . ARG A 1 82 ? -8.644 6.471 -0.494 1.00 72.31 82 ARG A O 1
ATOM 640 N N . PRO A 1 83 ? -6.435 6.842 -0.750 1.00 70.19 83 PRO A N 1
ATOM 641 C CA . PRO A 1 83 ? -6.136 5.459 -1.124 1.00 70.19 83 PRO A CA 1
ATOM 642 C C . PRO A 1 83 ? -6.531 4.452 -0.039 1.00 70.19 83 PRO A C 1
ATOM 644 O O . PRO A 1 83 ? -6.854 3.315 -0.349 1.00 70.19 83 PRO A O 1
ATOM 647 N N . LEU A 1 84 ? -6.551 4.874 1.227 1.00 75.31 84 LEU A N 1
ATOM 648 C CA . LEU A 1 84 ? -7.000 4.031 2.329 1.00 75.31 84 LEU A CA 1
ATOM 649 C C . LEU A 1 84 ? -8.512 3.786 2.296 1.00 75.31 84 LEU A C 1
ATOM 651 O O . LEU A 1 84 ? -8.958 2.676 2.549 1.00 75.31 84 LEU A O 1
ATOM 655 N N . ILE A 1 85 ? -9.296 4.816 1.966 1.00 77.00 85 ILE A N 1
ATOM 656 C CA . ILE A 1 85 ? -10.739 4.683 1.749 1.00 77.00 85 ILE A CA 1
ATOM 657 C C . ILE A 1 85 ? -10.995 3.815 0.517 1.00 77.00 85 ILE A C 1
ATOM 659 O O . ILE A 1 85 ? -11.776 2.877 0.618 1.00 77.00 85 ILE A O 1
ATOM 663 N N . ASP A 1 86 ? -10.315 4.074 -0.600 1.00 75.94 86 ASP A N 1
ATOM 664 C CA . ASP A 1 86 ? -10.489 3.287 -1.827 1.00 75.94 86 ASP A CA 1
ATOM 665 C C . ASP A 1 86 ? -10.233 1.791 -1.557 1.00 75.94 86 ASP A C 1
ATOM 667 O O . ASP A 1 86 ? -11.065 0.958 -1.890 1.00 75.94 86 ASP A O 1
ATOM 671 N N . GLN A 1 87 ? -9.179 1.456 -0.806 1.00 75.56 87 GLN A N 1
ATOM 672 C CA . GLN A 1 87 ? -8.837 0.074 -0.441 1.00 75.56 87 GLN A CA 1
ATOM 673 C C . GLN A 1 87 ? -9.783 -0.579 0.590 1.00 75.56 87 GLN A C 1
ATOM 675 O O . GLN A 1 87 ? -9.746 -1.791 0.771 1.00 75.56 87 GLN A O 1
ATOM 680 N N . ILE A 1 88 ? -10.604 0.198 1.305 1.00 78.25 88 ILE A N 1
ATOM 681 C CA . ILE A 1 88 ? -11.661 -0.339 2.185 1.00 78.25 88 ILE A CA 1
ATOM 682 C C . ILE A 1 88 ? -12.940 -0.640 1.390 1.00 78.25 88 ILE A C 1
ATOM 684 O O . ILE A 1 88 ? -13.709 -1.516 1.787 1.00 78.25 88 ILE A O 1
ATOM 688 N N . TYR A 1 89 ? -13.209 0.135 0.336 1.00 72.81 89 TYR A N 1
ATOM 689 C CA . TYR A 1 89 ? -14.442 0.048 -0.451 1.00 72.81 89 TYR A CA 1
ATOM 690 C C . TYR A 1 89 ? -14.333 -0.853 -1.690 1.00 72.81 89 TYR A C 1
ATOM 692 O O . TYR A 1 89 ? -15.378 -1.251 -2.210 1.00 72.81 89 TYR A O 1
ATOM 700 N N . GLU A 1 90 ? -13.118 -1.142 -2.154 1.00 56.12 90 GLU A N 1
ATOM 701 C CA . GLU A 1 90 ? -12.813 -2.125 -3.205 1.00 56.12 90 GLU A CA 1
ATOM 702 C C . GLU A 1 90 ? -12.795 -3.564 -2.665 1.00 56.12 90 GLU A C 1
ATOM 704 O O . GLU A 1 90 ? -13.427 -4.434 -3.312 1.00 56.12 90 GLU A O 1
#

Radius of gyration: 15.54 Å; chains: 1; bounding box: 35×20×41 Å

Organism: Oesophagostomum dentatum (NCBI:txid61180)

Foldseek 3Di:
DDEDPVLVVLLCVVCVPVPVSSVVLVVVQVVDPYGDNVVSCVVVVQDDVVLLVCLVVQVVVVPPVVNVVSVVVCVVSVRDPVSSVVSNVD

Secondary structure (DSSP, 8-state):
-EE-HHHHHHHHHHHTT-HHHHHHHHHHHTTSSEE-HHHHHHHHTPPPHHHHHHHHHHHHHT-HHHHHHHHHHHHHTT--HHHHHHHHH-

Sequence (90 aa):
MTIDKDALTTLITLCEGDLRRSITYLQSLACRPNVTSDFIFKMTGQVDEEVVKQLLTTCHSRESDRIVDAVESICRAGYASRPLIDQIYE

pLDDT: mean 79.11, std 5.43, range [56.12, 87.56]